Protein AF-A0A7C9AIJ6-F1 (afdb_monomer_lite)

Organism: Opuntia streptacantha (NCBI:txid393608)

Radius of gyration: 14.19 Å; chains: 1; bounding box: 36×28×38 Å

Structure (mmCIF, N/CA/C/O backbone):
data_AF-A0A7C9AIJ6-F1
#
_entry.id   AF-A0A7C9AIJ6-F1
#
loop_
_atom_site.group_PDB
_atom_site.id
_atom_site.type_symbol
_atom_site.label_atom_id
_atom_site.label_alt_id
_atom_site.label_comp_id
_atom_site.label_asym_id
_atom_site.label_entity_id
_atom_site.label_seq_id
_atom_site.pdbx_PDB_ins_code
_atom_site.Cartn_x
_atom_site.Cartn_y
_atom_site.Cartn_z
_atom_site.occupancy
_atom_site.B_iso_or_equiv
_atom_site.auth_seq_id
_atom_site.auth_comp_id
_atom_site.auth_asym_id
_atom_site.auth_atom_id
_atom_site.pdbx_PDB_model_num
ATOM 1 N N . ALA A 1 1 ? 8.719 2.950 -22.852 1.00 84.88 1 ALA A N 1
ATOM 2 C CA . ALA A 1 1 ? 7.951 1.961 -22.058 1.00 84.88 1 ALA A CA 1
ATOM 3 C C . ALA A 1 1 ? 8.316 2.047 -20.578 1.00 84.88 1 ALA A C 1
ATOM 5 O O . ALA A 1 1 ? 7.427 2.298 -19.779 1.00 84.88 1 ALA A O 1
ATOM 6 N N . LEU A 1 2 ? 9.605 1.933 -20.228 1.00 90.31 2 LEU A N 1
ATOM 7 C CA . LEU A 1 2 ? 10.096 2.032 -18.847 1.00 90.31 2 LEU A CA 1
ATOM 8 C C . LEU A 1 2 ? 9.683 3.328 -18.131 1.00 90.31 2 LEU A C 1
ATOM 10 O O . LEU A 1 2 ? 9.118 3.256 -17.050 1.00 90.31 2 LEU A O 1
ATOM 14 N N . GLU A 1 3 ? 9.892 4.492 -18.748 1.00 93.06 3 GLU A N 1
ATOM 15 C CA . GLU A 1 3 ? 9.549 5.793 -18.146 1.00 93.06 3 GLU A CA 1
ATOM 16 C C . GLU A 1 3 ? 8.071 5.885 -17.753 1.00 93.06 3 GLU A C 1
ATOM 18 O O . GLU A 1 3 ? 7.753 6.262 -16.632 1.00 93.06 3 GLU A O 1
ATOM 23 N N . LYS A 1 4 ? 7.167 5.444 -18.637 1.00 89.38 4 LYS A N 1
ATOM 24 C CA . LYS A 1 4 ? 5.724 5.402 -18.357 1.00 89.38 4 LYS A CA 1
ATOM 25 C C . LYS A 1 4 ? 5.389 4.459 -17.198 1.00 89.38 4 LYS A C 1
ATOM 27 O O . LYS A 1 4 ? 4.533 4.781 -16.384 1.00 89.38 4 LYS A O 1
ATOM 32 N N . ILE A 1 5 ? 6.073 3.316 -17.100 1.00 90.19 5 ILE A N 1
ATOM 33 C CA . ILE A 1 5 ? 5.902 2.368 -15.986 1.00 90.19 5 ILE A CA 1
ATOM 34 C C . ILE A 1 5 ? 6.398 2.991 -14.677 1.00 90.19 5 ILE A C 1
ATOM 36 O O . ILE A 1 5 ? 5.732 2.882 -13.649 1.00 90.19 5 ILE A O 1
ATOM 40 N N . MET A 1 6 ? 7.546 3.669 -14.705 1.00 90.50 6 MET A N 1
ATOM 41 C CA . MET A 1 6 ? 8.092 4.364 -13.539 1.00 90.50 6 MET A CA 1
ATOM 42 C C . MET A 1 6 ? 7.175 5.502 -13.087 1.00 90.50 6 MET A C 1
ATOM 44 O O . MET A 1 6 ? 6.910 5.630 -11.895 1.00 90.50 6 MET A O 1
ATOM 48 N N . GLU A 1 7 ? 6.633 6.272 -14.029 1.00 92.19 7 GLU A N 1
ATOM 49 C CA . GLU A 1 7 ? 5.667 7.333 -13.756 1.00 92.19 7 GLU A CA 1
ATOM 50 C C . GLU A 1 7 ? 4.383 6.776 -13.123 1.00 92.19 7 GLU A C 1
ATOM 52 O O . GLU A 1 7 ? 3.922 7.284 -12.102 1.00 92.19 7 GLU A O 1
ATOM 57 N N . GLN A 1 8 ? 3.819 5.698 -13.678 1.00 91.19 8 GLN A N 1
ATOM 58 C CA . GLN A 1 8 ? 2.648 5.030 -13.102 1.00 91.19 8 GLN A CA 1
ATOM 59 C C . GLN A 1 8 ? 2.930 4.496 -11.695 1.00 91.19 8 GLN A C 1
ATOM 61 O O . GLN A 1 8 ? 2.121 4.703 -10.791 1.00 91.19 8 GLN A O 1
ATOM 66 N N . LYS A 1 9 ? 4.095 3.868 -11.483 1.00 90.75 9 LYS A N 1
ATOM 67 C CA . LYS A 1 9 ? 4.527 3.388 -10.164 1.00 90.75 9 LYS A CA 1
ATOM 68 C C . LYS A 1 9 ? 4.627 4.538 -9.160 1.00 90.75 9 LYS A C 1
ATOM 70 O O . LYS A 1 9 ? 4.133 4.409 -8.043 1.00 90.75 9 LYS A O 1
ATOM 75 N N . GLN A 1 10 ? 5.221 5.662 -9.558 1.00 91.69 10 GLN A N 1
ATOM 76 C CA . GLN A 1 10 ? 5.348 6.841 -8.703 1.00 91.69 10 GLN A CA 1
ATOM 77 C C . GLN A 1 10 ? 3.981 7.441 -8.350 1.00 91.69 10 GLN A C 1
ATOM 79 O O . GLN A 1 10 ? 3.739 7.770 -7.190 1.00 91.69 10 GLN A O 1
ATOM 84 N N . ARG A 1 11 ? 3.063 7.545 -9.320 1.00 94.12 11 ARG A N 1
ATOM 85 C CA . ARG A 1 11 ? 1.690 8.023 -9.077 1.00 94.12 11 ARG A CA 1
ATOM 86 C C . ARG A 1 11 ? 0.952 7.117 -8.092 1.00 94.12 11 ARG A C 1
ATOM 88 O O . ARG A 1 11 ? 0.376 7.615 -7.131 1.00 94.12 11 ARG A O 1
ATOM 95 N N . LEU A 1 12 ? 1.024 5.798 -8.282 1.00 93.62 12 LEU A N 1
ATOM 96 C CA . LEU A 1 12 ? 0.428 4.833 -7.358 1.00 93.62 12 LEU A CA 1
ATOM 97 C C . LEU A 1 12 ? 1.007 4.971 -5.940 1.00 93.62 12 LEU A C 1
ATOM 99 O O . LEU A 1 12 ? 0.253 4.996 -4.971 1.00 93.62 12 LEU A O 1
ATOM 103 N N . GLN A 1 13 ? 2.330 5.113 -5.818 1.00 92.94 13 GLN A N 1
ATOM 104 C CA . GLN A 1 13 ? 3.000 5.323 -4.532 1.00 92.94 13 GLN A CA 1
ATOM 105 C C . GLN A 1 13 ? 2.479 6.578 -3.814 1.00 92.94 13 GLN A C 1
ATOM 107 O O . GLN A 1 13 ? 2.178 6.516 -2.623 1.00 92.94 13 GLN A O 1
ATOM 112 N N . GLN A 1 14 ? 2.321 7.696 -4.527 1.00 93.31 14 GLN A N 1
ATOM 113 C CA . GLN A 1 14 ? 1.804 8.947 -3.960 1.00 93.31 14 GLN A CA 1
ATOM 114 C C . GLN A 1 14 ? 0.347 8.826 -3.498 1.00 93.31 14 GLN A C 1
ATOM 116 O O . GLN A 1 14 ? 0.005 9.292 -2.412 1.00 93.31 14 GLN A O 1
ATOM 121 N N . GLU A 1 15 ? -0.520 8.193 -4.291 1.00 95.00 15 GLU A N 1
ATOM 122 C CA . GLU A 1 15 ? -1.917 7.974 -3.894 1.00 95.00 15 GLU A CA 1
ATOM 123 C C . GLU A 1 15 ? -2.023 7.049 -2.670 1.00 95.00 15 GLU A C 1
ATOM 125 O O . GLU A 1 15 ? -2.803 7.317 -1.753 1.00 95.00 15 GLU A O 1
ATOM 130 N N . MET A 1 16 ? -1.175 6.020 -2.589 1.00 94.62 16 MET A N 1
ATOM 131 C CA . MET A 1 16 ? -1.126 5.128 -1.429 1.00 94.62 16 MET A CA 1
ATOM 132 C C . MET A 1 16 ? -0.643 5.856 -0.168 1.00 94.62 16 MET A C 1
ATOM 134 O O . MET A 1 16 ? -1.191 5.655 0.914 1.00 94.62 16 MET A O 1
ATOM 138 N N . GLN A 1 17 ? 0.336 6.756 -0.295 1.00 93.12 17 GLN A N 1
ATOM 139 C CA . GLN A 1 17 ? 0.765 7.615 0.811 1.00 93.12 17 GLN A CA 1
ATOM 140 C C . GLN A 1 17 ? -0.377 8.518 1.305 1.00 93.12 17 GLN A C 1
ATOM 142 O O . GLN A 1 17 ? -0.599 8.593 2.513 1.00 93.12 17 GLN A O 1
ATOM 147 N N . LYS A 1 18 ? -1.160 9.132 0.401 1.00 92.88 18 LYS A N 1
ATOM 148 C CA . LYS A 1 18 ? -2.350 9.926 0.780 1.00 92.88 18 LYS A CA 1
ATOM 149 C C . LYS A 1 18 ? -3.366 9.090 1.554 1.00 92.88 18 LYS A C 1
ATOM 151 O O . LYS A 1 18 ? -3.892 9.552 2.566 1.00 92.88 18 LYS A O 1
ATOM 156 N N . TYR A 1 19 ?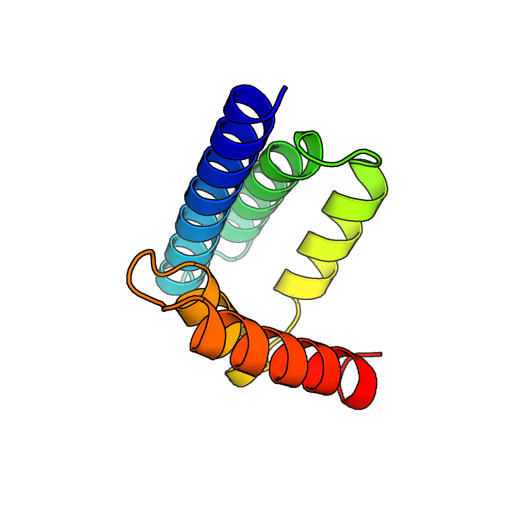 -3.622 7.864 1.101 1.00 93.81 19 TYR A N 1
ATOM 157 C CA . TYR A 1 19 ? -4.496 6.923 1.798 1.00 93.81 19 TYR A CA 1
ATOM 158 C C . TYR A 1 19 ? -3.987 6.601 3.213 1.00 93.81 19 TYR A C 1
ATOM 160 O O . TYR A 1 19 ? -4.754 6.675 4.174 1.00 93.81 19 TYR A O 1
ATOM 168 N N . LEU A 1 20 ? -2.693 6.308 3.376 1.00 91.31 20 LEU A N 1
ATOM 169 C CA . LEU A 1 20 ? -2.117 6.018 4.692 1.00 91.31 20 LEU A CA 1
ATOM 170 C C . LEU A 1 20 ? -2.178 7.227 5.635 1.00 91.31 20 LEU A C 1
ATOM 172 O O . LEU A 1 20 ? -2.484 7.052 6.815 1.00 91.31 20 LEU A O 1
ATOM 176 N N . SER A 1 21 ? -1.946 8.442 5.130 1.00 90.12 21 SER A N 1
ATOM 177 C CA . SER A 1 21 ? -2.134 9.674 5.906 1.00 90.12 21 SER A CA 1
ATOM 178 C C . SER A 1 21 ? -3.590 9.843 6.342 1.00 90.12 21 SER A C 1
ATOM 180 O O . SER A 1 21 ? -3.847 10.042 7.527 1.00 90.12 21 SER A O 1
ATOM 182 N N . LEU A 1 22 ? -4.548 9.674 5.421 1.00 90.44 22 LEU A N 1
ATOM 183 C CA . LEU A 1 22 ? -5.981 9.733 5.722 1.00 90.44 22 LEU A CA 1
ATOM 184 C C . LEU A 1 22 ? -6.358 8.736 6.828 1.00 90.44 22 LEU A C 1
ATOM 186 O O . LEU A 1 22 ? -7.016 9.099 7.801 1.00 90.44 22 LEU A O 1
ATOM 190 N N . ARG A 1 23 ? -5.882 7.493 6.721 1.00 88.38 23 ARG A N 1
ATOM 191 C CA . ARG A 1 23 ? -6.110 6.436 7.715 1.00 88.38 23 ARG A CA 1
ATOM 192 C C . ARG A 1 23 ? -5.547 6.770 9.097 1.00 88.38 23 ARG A C 1
ATOM 194 O O . ARG A 1 23 ? -6.106 6.337 10.100 1.00 88.38 23 ARG A O 1
ATOM 201 N N . GLN A 1 24 ? -4.442 7.509 9.178 1.00 84.62 24 GLN A N 1
ATOM 202 C CA . GLN A 1 24 ? -3.894 7.964 10.459 1.00 84.62 24 GLN A CA 1
ATOM 203 C C . GLN A 1 24 ? -4.717 9.107 11.061 1.00 84.62 24 GLN A C 1
ATOM 205 O O . GLN A 1 24 ? -4.935 9.110 12.269 1.00 84.62 24 GLN A O 1
ATOM 210 N N . THR A 1 25 ? -5.186 10.044 10.232 1.00 83.12 25 THR A N 1
ATOM 211 C CA . THR A 1 25 ? -5.968 11.212 10.667 1.00 83.12 25 THR A CA 1
ATOM 212 C C . THR A 1 25 ? -7.363 10.840 11.172 1.00 83.12 25 THR A C 1
ATOM 214 O O . THR A 1 25 ? -7.837 11.434 12.131 1.00 83.12 25 THR A O 1
ATOM 217 N N . TYR A 1 26 ? -8.009 9.843 10.565 1.00 77.00 26 TYR A N 1
ATOM 218 C CA . TYR A 1 26 ? -9.403 9.476 10.851 1.00 77.00 26 TYR A CA 1
ATOM 219 C C . TYR A 1 26 ? -9.569 8.407 11.939 1.00 77.00 26 TYR A C 1
ATOM 221 O O . TYR A 1 26 ? -10.632 7.801 12.052 1.00 77.00 26 TYR A O 1
ATOM 229 N N . LYS A 1 27 ? -8.541 8.168 12.766 1.00 64.25 27 LYS A N 1
ATOM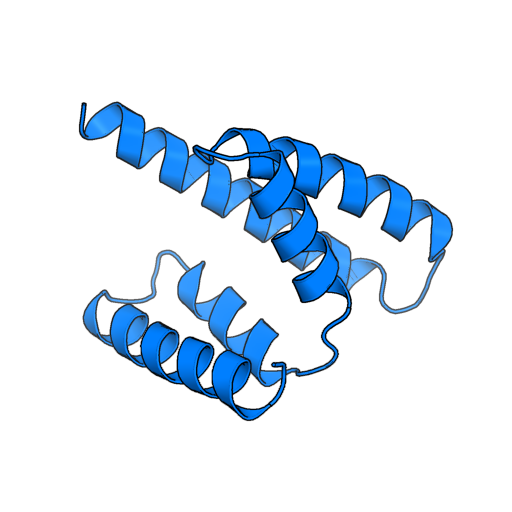 230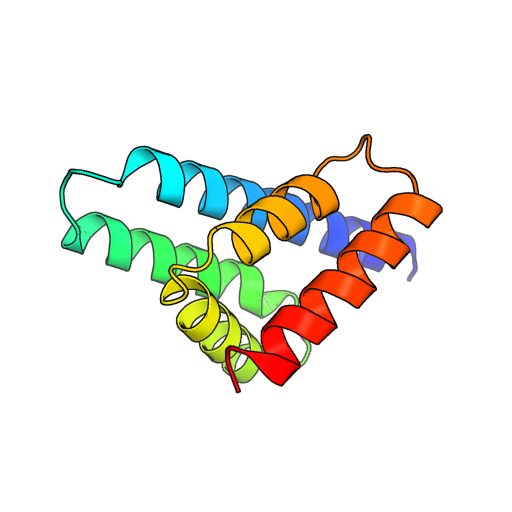 C CA . LYS A 1 27 ? -8.607 7.147 13.823 1.00 64.25 27 LYS A CA 1
ATOM 231 C C . LYS A 1 27 ? -9.725 7.369 14.853 1.00 64.25 27 LYS A C 1
ATOM 233 O O . LYS A 1 27 ? -10.106 6.386 15.473 1.00 64.25 27 LYS A O 1
ATOM 238 N N . ASP A 1 28 ? -10.280 8.581 14.983 1.00 62.06 28 ASP A N 1
ATOM 239 C CA . ASP A 1 28 ? -11.219 8.916 16.068 1.00 62.06 28 ASP A CA 1
ATOM 240 C C . ASP A 1 28 ? -12.408 9.832 15.682 1.00 62.06 28 ASP A C 1
ATOM 242 O O . ASP A 1 28 ? -13.161 10.257 16.560 1.00 62.06 28 ASP A O 1
ATOM 246 N N . THR A 1 29 ? -12.649 10.135 14.398 1.00 62.97 29 THR A N 1
ATOM 247 C CA . THR A 1 29 ? -13.749 11.046 14.002 1.00 62.97 29 THR A CA 1
ATOM 248 C C . THR A 1 29 ? -14.343 10.724 12.627 1.00 62.97 29 THR A C 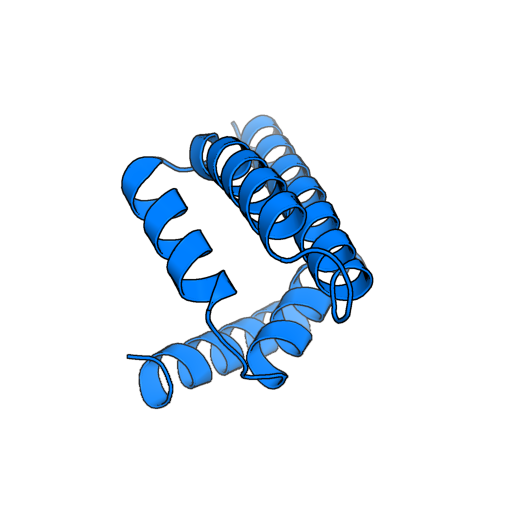1
ATOM 250 O O . THR A 1 29 ? -13.623 10.570 11.652 1.00 62.97 29 THR A O 1
ATOM 253 N N . ASP A 1 30 ? -15.678 10.645 12.567 1.00 72.62 30 ASP A N 1
ATOM 254 C CA . ASP A 1 30 ? -16.522 10.476 11.367 1.00 72.62 30 ASP A CA 1
ATOM 255 C C . ASP A 1 30 ? -16.113 9.351 10.387 1.00 72.62 30 ASP A C 1
ATOM 257 O O . ASP A 1 30 ? -15.609 9.567 9.280 1.00 72.62 30 ASP A O 1
ATOM 261 N N . MET A 1 31 ? -16.432 8.114 10.781 1.00 80.12 31 MET A N 1
ATOM 262 C CA . MET A 1 31 ? -16.245 6.902 9.971 1.00 80.12 31 MET A CA 1
ATOM 263 C C . MET A 1 31 ? -16.945 6.952 8.602 1.00 80.12 31 MET A C 1
ATOM 265 O O . MET A 1 31 ? -16.517 6.265 7.674 1.00 80.12 31 MET A O 1
ATOM 269 N N . THR A 1 32 ? -18.011 7.748 8.452 1.00 84.50 32 THR A N 1
ATOM 270 C CA . THR A 1 32 ? -18.776 7.810 7.198 1.00 84.50 32 THR A CA 1
ATOM 271 C C . THR A 1 32 ? -18.050 8.660 6.158 1.00 84.50 32 THR A C 1
ATOM 273 O O . THR A 1 32 ? -17.954 8.268 4.993 1.00 84.50 32 THR A O 1
ATOM 276 N N . ASP A 1 33 ? -17.518 9.816 6.563 1.00 86.50 33 ASP A N 1
ATOM 277 C CA . ASP A 1 33 ? -16.678 10.652 5.698 1.00 86.50 33 ASP A CA 1
ATOM 278 C C . ASP A 1 33 ? -15.373 9.932 5.323 1.00 86.50 33 ASP A C 1
ATOM 280 O O . ASP A 1 33 ? -14.976 9.932 4.153 1.00 86.50 33 ASP A O 1
ATOM 284 N N . TYR A 1 34 ? -14.763 9.226 6.283 1.00 89.25 34 TYR A N 1
ATOM 285 C CA . TYR A 1 34 ? -13.596 8.377 6.034 1.00 89.25 34 TYR A CA 1
ATOM 286 C C . TYR A 1 34 ? -13.853 7.356 4.920 1.00 89.25 34 TYR A C 1
ATOM 288 O O . TYR A 1 34 ? -13.137 7.345 3.916 1.00 89.25 34 TYR A O 1
ATOM 296 N N . GLN A 1 35 ? -14.908 6.543 5.051 1.00 89.62 35 GLN A N 1
ATOM 297 C CA . GLN A 1 35 ? -15.228 5.505 4.069 1.00 89.62 35 GLN A CA 1
ATOM 298 C C . GLN A 1 35 ? -15.456 6.081 2.668 1.00 89.62 35 GLN A C 1
ATOM 300 O O . GLN A 1 35 ? -14.936 5.543 1.690 1.00 89.62 35 GLN A O 1
ATOM 305 N N . LYS A 1 36 ? -16.171 7.209 2.550 1.00 91.31 36 LYS A N 1
ATOM 306 C CA . LYS A 1 36 ? -16.395 7.872 1.252 1.00 91.31 36 LYS A CA 1
ATOM 307 C C . LYS A 1 36 ? -15.081 8.294 0.589 1.00 91.31 36 LYS A C 1
ATOM 309 O O . LYS A 1 36 ? -14.915 8.101 -0.617 1.00 91.31 36 LYS A O 1
ATOM 314 N N . LYS A 1 37 ? -14.144 8.847 1.364 1.00 92.19 37 LYS A N 1
ATOM 315 C CA . LYS A 1 37 ? -12.830 9.288 0.868 1.00 92.19 37 LYS A CA 1
ATOM 316 C C . LYS A 1 37 ? -11.930 8.114 0.490 1.00 92.19 37 LYS A C 1
ATOM 318 O O . LYS A 1 37 ? -11.291 8.160 -0.559 1.00 92.19 37 LYS A O 1
ATOM 323 N N . VAL A 1 38 ? -11.917 7.056 1.299 1.00 92.62 38 VAL A N 1
ATOM 324 C CA . VAL A 1 38 ? -11.139 5.838 1.031 1.00 92.62 38 VAL A CA 1
ATOM 325 C C . VAL A 1 38 ? -11.599 5.156 -0.254 1.00 92.62 38 VAL A C 1
ATOM 327 O O . VAL A 1 38 ? -10.767 4.873 -1.114 1.00 92.62 38 VAL A O 1
ATOM 330 N N . ILE A 1 39 ? -12.910 4.979 -0.445 1.00 94.06 39 ILE A N 1
ATOM 331 C CA . ILE A 1 39 ? -13.462 4.371 -1.668 1.00 94.06 39 ILE A CA 1
ATOM 332 C C . ILE A 1 39 ? -13.037 5.162 -2.912 1.00 94.06 39 ILE A C 1
ATOM 334 O O . ILE A 1 39 ? -12.642 4.578 -3.923 1.00 94.06 39 ILE A O 1
ATOM 338 N N . LEU A 1 40 ? -13.069 6.498 -2.846 1.00 93.94 40 LEU A N 1
ATOM 339 C CA . LEU A 1 40 ? -12.624 7.339 -3.957 1.00 93.94 40 LEU A CA 1
ATOM 340 C C . LEU A 1 40 ? -11.131 7.139 -4.265 1.00 93.94 40 LEU A C 1
ATOM 342 O O . LEU A 1 40 ? -10.772 6.997 -5.434 1.00 93.94 40 LEU A O 1
ATOM 346 N N . LEU A 1 41 ? -10.273 7.107 -3.239 1.00 94.75 41 LEU A N 1
ATOM 347 C CA . LEU A 1 41 ? -8.832 6.882 -3.400 1.00 94.75 41 LEU A CA 1
ATOM 348 C C . LEU A 1 41 ? -8.531 5.502 -3.992 1.00 94.75 41 LEU A C 1
ATOM 350 O O . LEU A 1 41 ? -7.719 5.395 -4.911 1.00 94.75 41 LEU A O 1
ATOM 354 N N . PHE A 1 42 ? -9.217 4.459 -3.527 1.00 96.50 42 PHE A N 1
ATOM 355 C CA . PHE A 1 42 ? -9.060 3.104 -4.058 1.00 96.50 42 PHE A CA 1
ATOM 356 C C . PHE A 1 42 ? -9.448 3.037 -5.527 1.00 96.50 42 PHE A C 1
ATOM 358 O O . PHE A 1 42 ? -8.657 2.571 -6.340 1.00 96.50 42 PHE A O 1
ATOM 365 N N . ARG A 1 43 ? -10.575 3.641 -5.912 1.00 96.06 43 ARG A N 1
ATOM 366 C CA . ARG A 1 43 ? -10.974 3.725 -7.320 1.00 96.06 43 ARG A CA 1
ATOM 367 C C . ARG A 1 43 ? -9.968 4.472 -8.199 1.00 96.06 43 ARG A C 1
ATOM 369 O O . ARG A 1 43 ? -9.877 4.190 -9.393 1.00 96.06 43 ARG A O 1
ATOM 376 N N . VAL A 1 44 ? -9.254 5.464 -7.665 1.00 95.38 44 VAL A N 1
ATOM 377 C CA . VAL A 1 44 ? -8.178 6.151 -8.399 1.00 95.38 44 VAL A CA 1
ATOM 378 C C . VAL A 1 44 ? -6.974 5.224 -8.561 1.00 95.38 44 VAL A C 1
ATOM 380 O O . VAL A 1 44 ? -6.503 5.047 -9.684 1.00 95.38 44 VAL A O 1
ATOM 383 N N . MET A 1 45 ? -6.519 4.591 -7.477 1.00 95.62 45 MET A N 1
ATOM 384 C CA . MET A 1 45 ? -5.365 3.686 -7.495 1.00 95.62 45 MET A CA 1
ATOM 385 C C . MET A 1 45 ? -5.588 2.452 -8.371 1.00 95.62 45 MET A C 1
ATOM 387 O O . MET A 1 45 ? -4.701 2.053 -9.123 1.00 95.62 45 MET A O 1
ATOM 391 N N . SER A 1 46 ? -6.787 1.880 -8.340 1.00 96.62 46 SER A N 1
ATOM 392 C CA . SER A 1 46 ? -7.138 0.685 -9.104 1.00 96.62 46 SER A CA 1
ATOM 393 C C . SER A 1 46 ? -6.991 0.852 -10.615 1.00 96.62 46 SER A C 1
ATOM 395 O O . SER A 1 46 ? -6.685 -0.110 -11.312 1.00 96.62 46 SER A O 1
ATOM 397 N N . ARG A 1 47 ? -7.119 2.075 -11.146 1.00 95.06 47 ARG A N 1
ATOM 398 C CA . ARG A 1 47 ? -6.949 2.348 -12.588 1.00 95.06 47 ARG A CA 1
ATOM 399 C C . ARG A 1 47 ? -5.518 2.147 -13.084 1.00 95.06 47 ARG A C 1
ATOM 401 O O . ARG A 1 47 ? -5.306 2.113 -14.292 1.00 95.06 47 ARG A O 1
ATOM 408 N N . PHE A 1 48 ? -4.542 2.039 -12.181 1.00 92.81 48 PHE A N 1
ATOM 409 C CA . PHE A 1 48 ? -3.152 1.742 -12.534 1.00 92.81 48 PHE A CA 1
ATOM 410 C C . PHE A 1 48 ? -2.885 0.239 -12.717 1.00 92.81 48 PHE A C 1
ATOM 412 O O . PHE A 1 48 ? -1.778 -0.134 -13.100 1.00 92.81 48 PHE A O 1
ATOM 419 N N . PHE A 1 49 ? -3.875 -0.621 -12.465 1.00 92.62 49 PHE A N 1
ATOM 420 C CA . PHE A 1 49 ? -3.758 -2.072 -12.585 1.00 92.62 49 PHE A CA 1
ATOM 421 C C . PHE A 1 49 ? -4.461 -2.588 -13.843 1.00 92.62 49 PHE A C 1
ATOM 423 O O . PHE A 1 49 ? -5.382 -1.963 -14.364 1.00 92.62 49 PHE A O 1
ATOM 430 N N . ILE A 1 50 ? -4.027 -3.759 -14.320 1.00 93.38 50 ILE A N 1
ATOM 431 C CA . ILE A 1 50 ? -4.618 -4.435 -15.489 1.00 93.38 50 ILE A CA 1
ATOM 432 C C . ILE A 1 50 ? -6.088 -4.792 -15.234 1.00 93.38 50 ILE A C 1
ATOM 434 O O . ILE A 1 50 ? -6.911 -4.687 -16.138 1.00 93.38 50 ILE A O 1
ATOM 438 N N . ASP A 1 51 ? -6.405 -5.181 -13.998 1.00 97.12 51 ASP A N 1
ATOM 439 C CA . ASP A 1 51 ? -7.762 -5.456 -13.533 1.00 97.12 51 ASP A CA 1
ATOM 440 C C . ASP A 1 51 ? -8.116 -4.484 -12.393 1.00 97.12 51 ASP A C 1
ATOM 442 O O . ASP A 1 51 ? -7.790 -4.743 -11.228 1.00 97.12 51 ASP A O 1
ATOM 446 N N . PRO A 1 52 ? -8.739 -3.334 -12.714 1.00 96.62 52 PRO A N 1
ATOM 447 C CA . PRO A 1 52 ? -9.111 -2.345 -11.711 1.00 96.62 52 PRO A CA 1
ATOM 448 C C . PRO A 1 52 ? -10.130 -2.860 -10.692 1.00 96.62 52 PRO A C 1
ATOM 450 O O . PRO A 1 52 ? -10.079 -2.455 -9.534 1.00 96.62 52 PRO A O 1
ATOM 453 N N . VAL A 1 53 ? -11.041 -3.751 -11.093 1.00 96.62 53 VAL A N 1
ATOM 454 C CA . VAL A 1 53 ? -12.088 -4.265 -10.196 1.00 96.62 53 VAL A CA 1
ATOM 455 C C . VAL A 1 53 ? -11.444 -5.117 -9.110 1.00 96.62 53 VAL A C 1
ATOM 457 O O . VAL A 1 53 ? -11.610 -4.835 -7.924 1.00 96.62 53 VAL A O 1
ATOM 460 N N . LYS A 1 54 ? -10.599 -6.070 -9.512 1.00 97.25 54 LYS A N 1
ATOM 461 C CA . LYS A 1 54 ? -9.855 -6.914 -8.572 1.00 97.25 54 LYS A CA 1
ATOM 462 C C . LYS A 1 54 ? -8.902 -6.111 -7.683 1.00 97.25 54 LYS A C 1
ATOM 464 O O . LYS A 1 54 ? -8.719 -6.440 -6.512 1.00 97.25 54 LYS A O 1
ATOM 469 N N . ALA A 1 55 ? -8.282 -5.057 -8.217 1.00 96.69 55 ALA A N 1
ATOM 470 C CA . ALA A 1 55 ? -7.436 -4.170 -7.420 1.00 96.69 55 ALA A CA 1
ATOM 471 C C . ALA A 1 55 ? -8.247 -3.414 -6.351 1.00 96.69 55 ALA A C 1
ATOM 473 O O . ALA A 1 55 ? -7.804 -3.327 -5.208 1.00 96.69 55 ALA A O 1
ATOM 474 N N . GLU A 1 56 ? -9.441 -2.913 -6.694 1.00 96.88 56 GLU A N 1
ATOM 475 C CA . GLU A 1 56 ? -10.318 -2.198 -5.752 1.00 96.88 56 GLU A CA 1
ATOM 476 C C . GLU A 1 56 ? -10.781 -3.126 -4.622 1.00 96.88 56 GLU A C 1
ATOM 478 O O . GLU A 1 56 ? -10.684 -2.752 -3.455 1.00 96.88 56 GLU A O 1
ATOM 483 N N . GLU A 1 57 ? -11.174 -4.361 -4.946 1.00 96.25 57 GLU A N 1
ATOM 484 C CA . GLU A 1 57 ? -11.496 -5.400 -3.956 1.00 96.25 57 GLU A CA 1
ATOM 485 C C . GLU A 1 57 ? -10.322 -5.673 -3.004 1.00 96.25 57 GLU A C 1
ATOM 487 O O . GLU A 1 57 ? -10.505 -5.728 -1.786 1.00 96.25 57 GLU A O 1
ATOM 492 N N . GLY A 1 58 ? -9.103 -5.785 -3.541 1.00 94.75 58 GLY A N 1
ATOM 493 C CA . GLY A 1 58 ? -7.893 -5.981 -2.744 1.00 94.75 58 GLY A CA 1
ATOM 494 C C . GLY A 1 58 ? -7.600 -4.814 -1.797 1.00 94.75 58 GLY A C 1
ATOM 495 O O . GLY A 1 58 ? -7.264 -5.038 -0.634 1.00 94.75 58 GLY A O 1
ATOM 496 N N . PHE A 1 59 ? -7.766 -3.571 -2.257 1.00 95.62 59 PHE A N 1
ATOM 497 C CA . PHE A 1 59 ? -7.603 -2.392 -1.402 1.00 95.62 59 PHE A CA 1
ATOM 498 C C . PHE A 1 59 ? -8.671 -2.320 -0.305 1.00 95.62 59 PHE A C 1
ATOM 500 O O . PHE A 1 59 ? -8.343 -2.023 0.843 1.00 95.62 59 PHE A O 1
ATOM 507 N N . LEU A 1 60 ? -9.928 -2.646 -0.623 1.00 94.50 60 LEU A N 1
ATOM 508 C CA . LEU A 1 60 ? -11.008 -2.710 0.365 1.00 94.50 60 LEU A CA 1
ATOM 509 C C . LEU A 1 60 ? -10.739 -3.777 1.431 1.00 94.50 60 LEU A C 1
ATOM 511 O O . LEU A 1 60 ? -10.927 -3.505 2.615 1.00 94.50 60 LEU A O 1
ATOM 515 N N . ALA A 1 61 ? -10.254 -4.957 1.037 1.00 93.44 61 ALA A N 1
ATOM 516 C CA . ALA A 1 61 ? -9.857 -6.005 1.976 1.00 93.44 61 ALA A CA 1
ATOM 517 C C . ALA A 1 61 ? -8.679 -5.562 2.860 1.00 93.44 61 ALA A C 1
ATOM 519 O O . ALA A 1 61 ? -8.712 -5.751 4.077 1.00 93.44 61 ALA A O 1
ATOM 520 N N . LEU A 1 62 ? -7.671 -4.915 2.264 1.00 93.06 62 LEU A N 1
ATOM 521 C CA . LEU A 1 62 ? -6.526 -4.359 2.981 1.00 93.06 62 LEU A CA 1
ATOM 522 C C . LEU A 1 62 ? -6.962 -3.336 4.044 1.00 93.06 62 LEU A C 1
ATOM 524 O O . LEU A 1 62 ? -6.458 -3.378 5.162 1.00 93.06 62 LEU A O 1
ATOM 528 N N . ASP A 1 63 ? -7.920 -2.458 3.734 1.00 92.62 63 ASP A N 1
ATOM 529 C CA . ASP A 1 63 ? -8.419 -1.423 4.654 1.00 92.62 63 ASP A CA 1
ATOM 530 C C . ASP A 1 63 ? -9.028 -1.987 5.945 1.00 92.62 63 ASP A C 1
ATOM 532 O O . ASP A 1 63 ? -8.875 -1.404 7.022 1.00 92.62 63 ASP A O 1
ATOM 536 N N . GLN A 1 64 ? -9.655 -3.164 5.857 1.00 90.81 64 GLN A N 1
ATOM 537 C CA . GLN A 1 64 ? -10.247 -3.850 7.008 1.00 90.81 64 GLN A CA 1
ATOM 538 C C . GLN A 1 64 ? -9.199 -4.459 7.953 1.00 90.81 64 GLN A C 1
ATOM 540 O O . GLN A 1 64 ? -9.520 -4.796 9.099 1.00 90.81 64 GLN A O 1
ATOM 545 N N . LEU A 1 65 ? -7.938 -4.591 7.520 1.00 92.00 65 LEU A N 1
ATOM 546 C CA . LEU A 1 65 ? -6.893 -5.192 8.342 1.00 92.00 65 LEU A CA 1
ATOM 547 C C . LEU A 1 65 ? -6.522 -4.288 9.524 1.00 92.00 65 LEU A C 1
ATOM 549 O O . LEU A 1 65 ? -6.093 -3.138 9.386 1.00 92.00 65 LEU A O 1
ATOM 553 N N . LYS A 1 66 ? -6.600 -4.852 10.732 1.00 88.25 66 LYS A N 1
ATOM 554 C CA . LYS A 1 66 ? -6.157 -4.197 11.977 1.00 88.25 66 LYS A CA 1
ATOM 555 C C . LYS A 1 66 ? -4.709 -4.532 12.353 1.00 88.25 66 LYS A C 1
ATOM 557 O O . LYS A 1 66 ? -4.193 -3.995 13.330 1.00 88.25 66 LYS A O 1
ATOM 562 N N . ASP A 1 67 ? -4.043 -5.389 11.579 1.00 92.12 67 ASP A N 1
ATOM 563 C CA . ASP A 1 67 ? -2.674 -5.829 11.851 1.00 92.12 67 ASP A CA 1
ATOM 564 C C . ASP A 1 67 ? -1.671 -4.693 11.633 1.00 92.12 67 ASP A C 1
ATOM 566 O O . ASP A 1 67 ? -1.405 -4.255 10.514 1.00 92.12 67 ASP A O 1
ATOM 570 N N . THR A 1 68 ? -1.095 -4.205 12.728 1.00 91.00 68 THR A N 1
ATOM 571 C CA . THR A 1 68 ? -0.133 -3.097 12.692 1.00 91.00 68 THR A CA 1
ATOM 572 C C . THR A 1 68 ? 1.152 -3.438 11.940 1.00 91.00 68 THR A C 1
ATOM 574 O O . THR A 1 68 ? 1.795 -2.519 11.434 1.00 91.00 68 THR A O 1
ATOM 577 N N . ASN A 1 69 ? 1.519 -4.718 11.816 1.00 93.25 69 ASN A N 1
ATOM 578 C CA . ASN A 1 69 ? 2.725 -5.125 11.094 1.00 93.25 69 ASN A CA 1
ATOM 579 C C . ASN A 1 69 ? 2.559 -4.941 9.585 1.00 93.25 69 ASN A C 1
ATOM 581 O O . ASN A 1 69 ? 3.471 -4.437 8.940 1.00 93.25 69 ASN A O 1
ATOM 585 N N . VAL A 1 70 ? 1.369 -5.235 9.047 1.00 93.81 70 VAL A N 1
ATOM 586 C CA . VAL A 1 70 ? 1.032 -4.971 7.637 1.00 93.81 70 VAL A CA 1
ATOM 587 C C . VAL A 1 70 ? 1.229 -3.489 7.315 1.00 93.81 70 VAL A C 1
ATOM 589 O O . VAL A 1 70 ? 1.911 -3.134 6.354 1.00 93.81 70 VAL A O 1
ATOM 592 N N . TRP A 1 71 ? 0.699 -2.609 8.166 1.00 92.12 71 TRP A N 1
ATOM 593 C CA . TRP A 1 71 ? 0.792 -1.163 7.962 1.00 92.12 71 TRP A CA 1
ATOM 594 C C . TRP A 1 71 ? 2.212 -0.616 8.116 1.00 92.12 71 TRP A C 1
ATOM 596 O O . TRP A 1 71 ? 2.601 0.270 7.358 1.00 92.12 71 TRP A O 1
ATOM 606 N N . LYS A 1 72 ? 3.000 -1.147 9.059 1.00 93.00 72 LYS A N 1
ATOM 607 C CA . LYS A 1 72 ? 4.422 -0.797 9.199 1.00 93.00 72 LYS A CA 1
ATOM 608 C C . LYS A 1 72 ? 5.211 -1.184 7.949 1.00 93.00 72 LYS A C 1
ATOM 610 O O . LYS A 1 72 ? 5.925 -0.340 7.417 1.00 93.00 72 LYS A O 1
ATOM 615 N N . SER A 1 73 ? 5.028 -2.404 7.445 1.00 94.44 73 SER A N 1
ATOM 616 C CA . SER A 1 73 ? 5.689 -2.862 6.219 1.00 94.44 73 SER A CA 1
ATOM 617 C C . SER A 1 73 ? 5.309 -2.005 5.012 1.00 94.44 73 SER A C 1
ATOM 619 O O . SER A 1 73 ? 6.187 -1.603 4.255 1.00 94.44 73 SER A O 1
ATOM 621 N N . LEU A 1 74 ? 4.027 -1.653 4.856 1.00 93.19 74 LEU A N 1
ATOM 622 C CA . LEU A 1 74 ? 3.578 -0.766 3.777 1.00 93.19 74 LEU A CA 1
ATOM 623 C C . LEU A 1 74 ? 4.210 0.627 3.857 1.00 93.19 74 LEU A C 1
ATOM 625 O O . LEU A 1 74 ? 4.661 1.139 2.836 1.00 93.19 74 LEU A O 1
ATOM 629 N N . LEU A 1 75 ? 4.288 1.229 5.048 1.00 92.75 75 LEU A N 1
ATOM 630 C CA . LEU A 1 75 ? 4.961 2.519 5.230 1.00 92.75 75 LEU A CA 1
ATOM 631 C C . LEU A 1 75 ? 6.435 2.443 4.823 1.00 92.75 75 LEU A C 1
ATOM 633 O O . LEU A 1 75 ? 6.902 3.311 4.090 1.00 92.75 75 LEU A O 1
ATOM 637 N N . SER A 1 76 ? 7.146 1.392 5.234 1.00 93.62 76 SER A N 1
ATOM 638 C CA . SER A 1 76 ? 8.547 1.203 4.853 1.00 93.62 76 SER A CA 1
ATOM 639 C C . SER A 1 76 ? 8.717 0.952 3.351 1.00 93.62 76 SER A C 1
ATOM 641 O O . SER A 1 76 ? 9.623 1.511 2.748 1.00 93.62 76 SER A O 1
ATOM 643 N N . LEU A 1 77 ? 7.838 0.178 2.707 1.00 93.56 77 LEU A N 1
ATOM 644 C CA . LEU A 1 77 ? 7.898 -0.060 1.255 1.00 93.56 77 LEU A CA 1
ATOM 645 C C . LEU A 1 77 ? 7.630 1.201 0.420 1.00 93.56 77 LEU A C 1
ATOM 647 O O . LEU A 1 77 ? 8.082 1.289 -0.720 1.00 93.56 77 LEU A O 1
ATOM 651 N N . LEU A 1 78 ? 6.880 2.158 0.968 1.00 91.31 78 LEU A N 1
AT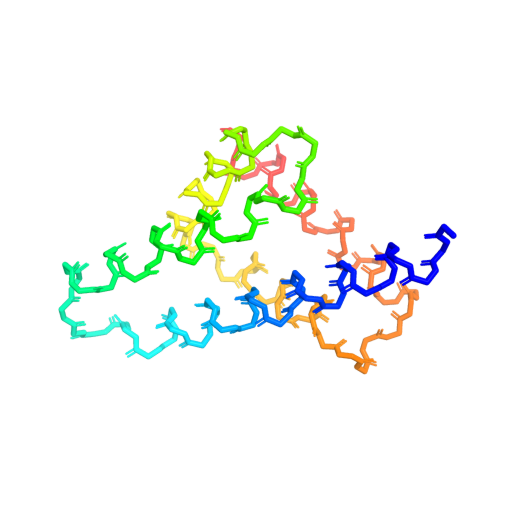OM 652 C CA . LEU A 1 78 ? 6.543 3.418 0.305 1.00 91.31 78 LEU A CA 1
ATOM 653 C C . LEU A 1 78 ? 7.520 4.551 0.639 1.00 91.31 78 LEU A C 1
ATOM 655 O O . LEU A 1 78 ? 7.390 5.630 0.055 1.00 91.31 78 LEU A O 1
ATOM 659 N N . ASP A 1 79 ? 8.471 4.340 1.549 1.00 89.44 79 ASP A N 1
ATOM 660 C CA . ASP A 1 79 ? 9.529 5.304 1.844 1.00 89.44 79 ASP A CA 1
ATOM 661 C C . ASP A 1 79 ? 10.563 5.297 0.702 1.00 89.44 79 ASP A C 1
ATOM 663 O O . ASP A 1 79 ? 11.171 4.256 0.432 1.00 89.44 79 ASP A O 1
ATOM 667 N N . PRO A 1 80 ? 10.789 6.431 0.010 1.00 86.12 80 PRO A N 1
ATOM 668 C CA . PRO A 1 80 ? 11.790 6.517 -1.053 1.00 86.12 80 PRO A CA 1
ATOM 669 C C . PRO A 1 80 ? 13.225 6.240 -0.573 1.00 86.12 80 PRO A C 1
ATOM 671 O O . PRO A 1 80 ? 14.087 5.970 -1.406 1.00 86.12 80 PRO A O 1
ATOM 674 N N . ASN A 1 81 ? 13.487 6.292 0.737 1.00 90.50 81 ASN A N 1
ATOM 675 C CA . ASN A 1 81 ? 14.794 5.995 1.322 1.00 90.50 81 ASN A CA 1
ATOM 676 C C . ASN A 1 81 ? 15.014 4.499 1.594 1.00 90.50 81 ASN A C 1
ATOM 678 O O . ASN A 1 81 ? 16.134 4.098 1.915 1.00 90.50 81 ASN A O 1
ATOM 682 N N . THR A 1 82 ? 13.983 3.659 1.468 1.00 93.06 82 THR A N 1
ATOM 683 C CA . THR A 1 82 ? 14.126 2.214 1.663 1.00 93.06 82 THR A CA 1
ATOM 684 C C . THR A 1 82 ? 14.930 1.610 0.516 1.00 93.06 82 THR A C 1
ATOM 686 O O . THR A 1 82 ? 14.497 1.578 -0.638 1.00 93.06 82 THR A O 1
ATOM 689 N N . GLY A 1 83 ? 16.121 1.099 0.837 1.00 93.75 83 GLY A N 1
ATOM 690 C CA . GLY A 1 83 ? 17.004 0.467 -0.141 1.00 93.75 83 GLY A CA 1
ATOM 691 C C . GLY A 1 83 ? 16.397 -0.809 -0.735 1.00 93.75 83 GLY A C 1
ATOM 692 O O . GLY A 1 83 ? 15.635 -1.511 -0.078 1.00 93.75 83 GLY A O 1
ATOM 693 N N . SER A 1 84 ? 16.775 -1.159 -1.970 1.00 91.94 84 SER A N 1
ATOM 694 C CA . SER A 1 84 ? 16.190 -2.303 -2.695 1.00 91.94 84 SER A CA 1
ATOM 695 C C . SER A 1 84 ? 16.278 -3.629 -1.927 1.00 91.94 84 SER A C 1
ATOM 697 O O . SER A 1 84 ? 15.278 -4.335 -1.833 1.00 91.94 84 SER A O 1
ATOM 699 N N . HIS A 1 85 ? 17.429 -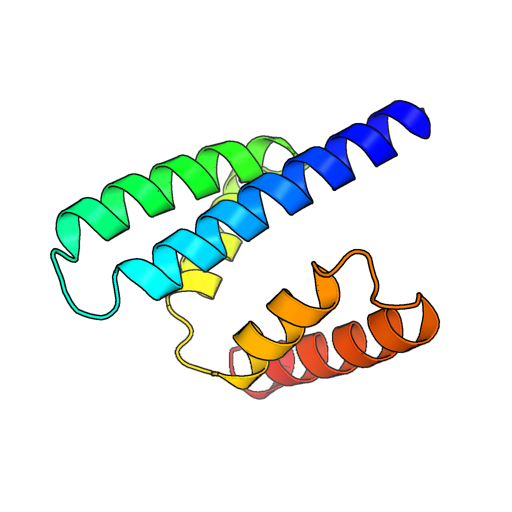3.951 -1.326 1.00 95.31 85 HIS A N 1
ATOM 700 C CA . HIS A 1 85 ? 17.582 -5.186 -0.548 1.00 95.31 85 HIS A CA 1
ATOM 701 C C . HIS A 1 85 ? 16.637 -5.227 0.663 1.00 95.31 85 HIS A C 1
ATOM 703 O O . HIS A 1 85 ? 15.987 -6.239 0.918 1.00 95.31 85 HIS A O 1
ATOM 709 N N . GLN A 1 86 ? 16.507 -4.098 1.362 1.00 96.00 86 GLN A N 1
ATOM 710 C CA . GLN A 1 86 ? 15.586 -3.957 2.485 1.00 96.00 86 GLN A CA 1
ATOM 711 C C . GLN A 1 86 ? 14.126 -4.055 2.024 1.00 96.00 86 GLN A C 1
ATOM 713 O O . GLN A 1 86 ? 13.332 -4.740 2.662 1.00 96.00 86 GLN A O 1
ATOM 718 N N . ALA A 1 87 ? 13.773 -3.423 0.901 1.00 95.25 87 ALA A N 1
ATOM 719 C CA . ALA A 1 87 ? 12.431 -3.487 0.334 1.00 95.25 87 ALA A CA 1
ATOM 720 C C . ALA A 1 87 ? 12.027 -4.929 -0.010 1.00 95.25 87 ALA A C 1
ATOM 722 O O . ALA A 1 87 ? 10.912 -5.331 0.307 1.00 95.25 87 ALA A O 1
ATOM 723 N N . HIS A 1 88 ? 12.934 -5.723 -0.591 1.00 95.81 88 HIS A N 1
ATOM 724 C CA . HIS A 1 88 ? 12.673 -7.137 -0.873 1.00 95.81 88 HIS A CA 1
ATOM 725 C C . HIS A 1 88 ? 12.416 -7.944 0.403 1.00 95.81 88 HIS A C 1
ATOM 727 O O . HIS A 1 88 ? 11.404 -8.632 0.487 1.00 95.81 88 HIS A O 1
ATOM 733 N N . ALA A 1 89 ? 13.253 -7.788 1.432 1.00 97.19 89 ALA A N 1
ATOM 734 C CA . ALA A 1 89 ? 13.048 -8.481 2.704 1.00 97.19 89 ALA A CA 1
ATOM 735 C C . ALA A 1 89 ? 11.708 -8.106 3.372 1.00 97.19 89 ALA A C 1
ATOM 737 O O . ALA A 1 89 ? 11.002 -8.969 3.890 1.00 97.19 89 ALA A O 1
ATOM 738 N N . ILE A 1 90 ? 11.326 -6.823 3.331 1.00 97.12 90 ILE A N 1
ATOM 739 C CA . ILE A 1 90 ? 10.040 -6.353 3.871 1.00 97.12 90 ILE A CA 1
ATOM 740 C C . ILE A 1 90 ? 8.866 -6.910 3.060 1.00 97.12 90 ILE A C 1
ATOM 742 O O . ILE A 1 90 ? 7.838 -7.264 3.638 1.00 97.12 90 ILE A O 1
ATOM 746 N N . GLN A 1 91 ? 8.999 -6.982 1.734 1.00 96.25 91 GLN A N 1
ATOM 747 C CA . GLN A 1 91 ? 7.981 -7.555 0.859 1.00 96.25 91 GLN A CA 1
ATOM 748 C C . GLN A 1 91 ? 7.749 -9.036 1.174 1.00 96.25 91 GLN A C 1
ATOM 750 O O . GLN A 1 91 ? 6.595 -9.439 1.314 1.00 96.25 91 GLN A O 1
ATOM 755 N N . ASP A 1 92 ? 8.815 -9.824 1.317 1.00 96.62 92 ASP A N 1
ATOM 756 C CA . ASP A 1 92 ? 8.717 -11.254 1.621 1.00 96.62 92 ASP A CA 1
ATOM 757 C C . ASP A 1 92 ? 8.008 -11.490 2.961 1.00 96.62 92 ASP A C 1
ATOM 759 O O . ASP A 1 92 ? 7.069 -12.287 3.047 1.00 96.62 92 ASP A O 1
ATOM 763 N N . GLU A 1 93 ? 8.383 -10.730 3.992 1.00 95.31 93 GLU A N 1
ATOM 764 C CA . GLU A 1 93 ? 7.741 -10.807 5.307 1.00 95.31 93 GLU A CA 1
ATOM 765 C C . GLU A 1 93 ? 6.269 -10.364 5.251 1.00 95.31 93 GLU A C 1
ATOM 767 O O . GLU A 1 93 ? 5.397 -11.001 5.844 1.00 95.31 93 GLU A O 1
ATOM 772 N N . LEU A 1 94 ? 5.954 -9.304 4.499 1.00 95.56 94 LEU A N 1
ATOM 773 C CA . LEU A 1 94 ? 4.576 -8.848 4.309 1.00 95.56 94 LEU A CA 1
ATOM 774 C C . LEU A 1 94 ? 3.716 -9.922 3.630 1.00 95.56 94 LEU A C 1
ATOM 776 O O . LEU A 1 94 ? 2.599 -10.187 4.077 1.00 95.56 94 LEU A O 1
ATOM 780 N N . LEU A 1 95 ? 4.227 -10.552 2.570 1.00 94.62 95 LEU A N 1
ATOM 781 C CA . LEU A 1 95 ? 3.523 -11.621 1.862 1.00 94.62 95 LEU A CA 1
ATOM 782 C C . LEU A 1 95 ? 3.293 -12.834 2.764 1.00 94.62 95 LEU A C 1
ATOM 784 O O . LEU A 1 95 ? 2.206 -13.413 2.740 1.00 94.62 95 LEU A O 1
ATOM 788 N N . LYS A 1 96 ? 4.275 -13.178 3.603 1.00 95.19 96 LYS A N 1
ATOM 789 C CA . LYS A 1 96 ? 4.136 -14.229 4.610 1.00 95.19 96 LYS A CA 1
ATOM 790 C C . LYS A 1 96 ? 3.032 -13.901 5.617 1.00 95.19 96 LYS A C 1
ATOM 792 O O . LYS A 1 96 ? 2.137 -14.715 5.824 1.00 95.19 96 LYS A O 1
ATOM 797 N N . ILE A 1 97 ? 3.036 -12.689 6.180 1.00 93.75 97 ILE A N 1
ATOM 798 C CA . ILE A 1 97 ? 2.003 -12.229 7.122 1.00 93.75 97 ILE A CA 1
ATOM 799 C C . ILE A 1 97 ? 0.609 -12.326 6.496 1.00 93.75 97 ILE A C 1
ATOM 801 O O . ILE A 1 97 ? -0.302 -12.863 7.123 1.00 93.75 97 ILE A O 1
ATOM 805 N N . LEU A 1 98 ? 0.436 -11.832 5.269 1.00 91.81 98 LEU A N 1
ATOM 806 C CA . LEU A 1 98 ? -0.853 -11.878 4.578 1.00 91.81 98 LEU A CA 1
ATOM 807 C C . LEU A 1 98 ? -1.297 -13.323 4.305 1.00 91.81 98 LEU A C 1
ATOM 809 O O . LEU A 1 98 ? -2.441 -13.670 4.582 1.00 91.81 98 LEU A O 1
ATOM 813 N N . GLY A 1 99 ? -0.391 -14.176 3.820 1.00 90.12 99 GLY A N 1
ATOM 814 C CA . GLY A 1 99 ? -0.702 -15.558 3.450 1.00 90.12 99 GLY A CA 1
ATOM 815 C C . GLY A 1 99 ? -0.953 -16.508 4.625 1.00 90.12 99 GLY A C 1
ATOM 816 O O . GLY A 1 99 ? -1.653 -17.511 4.443 1.00 90.12 99 GLY A O 1
ATOM 817 N N . GLU A 1 100 ? -0.386 -16.211 5.798 1.00 91.88 100 GLU A N 1
ATOM 818 C CA . GLU A 1 100 ? -0.527 -17.013 7.019 1.00 91.88 100 GLU A CA 1
ATOM 819 C C . GLU A 1 100 ? -1.639 -16.502 7.944 1.00 91.88 100 GLU A C 1
ATOM 821 O O . GLU A 1 100 ? -2.340 -17.313 8.546 1.00 91.88 100 GLU A O 1
ATOM 826 N N . LYS A 1 101 ? -1.806 -15.178 8.082 1.00 87.12 101 LYS A N 1
ATOM 827 C CA . LYS A 1 101 ? -2.704 -14.582 9.092 1.00 87.12 101 LYS A CA 1
ATOM 828 C C . LYS A 1 101 ? -4.006 -14.010 8.537 1.00 87.12 101 LYS A C 1
ATOM 830 O O . LYS A 1 101 ? -4.943 -13.852 9.313 1.00 87.12 101 LYS A O 1
ATOM 835 N N . HIS A 1 102 ? -4.068 -13.683 7.245 1.00 85.31 102 HIS A N 1
ATOM 836 C CA . HIS A 1 102 ? -5.176 -12.915 6.652 1.00 85.31 102 HIS A CA 1
ATOM 837 C C . HIS A 1 102 ? -5.749 -13.570 5.383 1.00 85.31 102 HIS A C 1
ATOM 839 O O . HIS A 1 102 ? -6.206 -12.864 4.487 1.00 85.31 102 HIS A O 1
ATOM 845 N N . ARG A 1 103 ? -5.678 -14.905 5.290 1.00 68.44 103 ARG A N 1
ATOM 846 C CA . ARG A 1 103 ? -6.136 -15.685 4.129 1.00 68.44 103 ARG A CA 1
ATOM 847 C C . ARG A 1 103 ? -7.660 -15.797 4.050 1.00 68.44 103 ARG A C 1
ATOM 849 O O . ARG A 1 103 ? -8.285 -16.007 5.112 1.00 68.44 103 ARG A O 1
#

Foldseek 3Di:
DVVVLVVLVLVLLVLVVVLLVLVVVPPDDDPPVSVVVQLVSLLVNLVSDPGSVVSSVVSVLVSPDPDVLLSVLSVLLSPPPNDPVNNVVSVVVNVVCCVPPPD

pLDDT: mean 91.14, std 6.78, range [62.06, 97.25]

Secondary structure (DSSP, 8-state):
-HHHHHHHHHHHHHHHHHHHHHHHHTSSS-HHHHHHHHHHHHHHHHTTSSSHHHHHHHHHHHHT---HHHHHHHHHHH-TTS-HHHHHHHHHHHHHHHHHH--

Sequence (103 aa):
ALEKIMEQKQRLQQEMQKYLSLRQTYKDTDMTDYQKKVILLFRVMSRFFIDPVKAEEGFLALDQLKDTNVWKSLLSLLDPNTGSHQAHAIQDELLKILGEKHR